Protein AF-A0A3D4U343-F1 (afdb_monomer_lite)

Secondary structure (DSSP, 8-s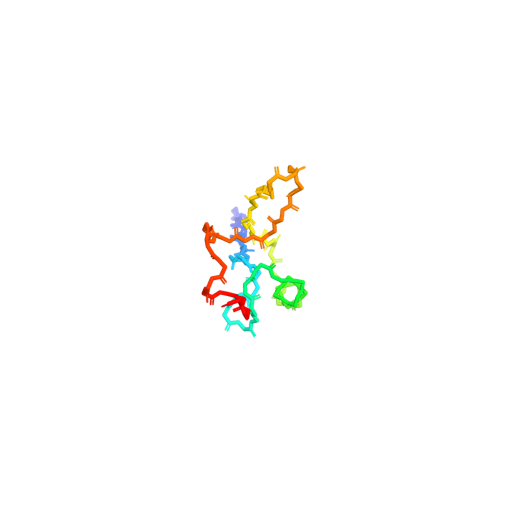tate):
-PPPPPPP-EETTTTTTTS-TTSHHHHHHHHHTT-SEE---EEE-TTS-EEE-SSSSSTTTS--

pLDDT: mean 95.91, std 7.58, range [54.19, 98.81]

Radius of gyration: 15.0 Å; chains: 1; bounding box: 37×34×43 Å

Foldseek 3Di:
DDPPDDDAFEAE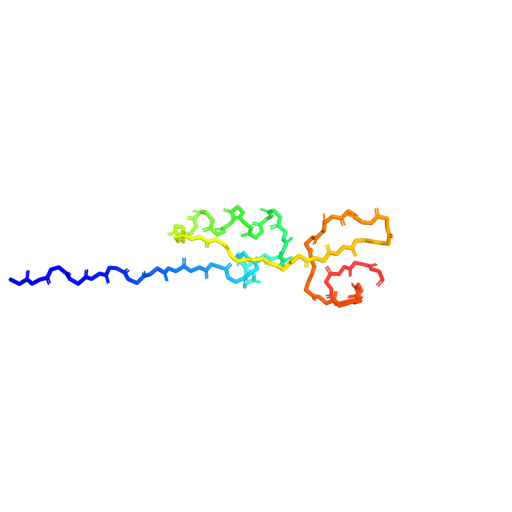QACVVVDQGVDPVSPVVNVVVVGPYYDFDWDADPVGDIGTDDDPDDPPRDPD

Structure (mmCIF, N/CA/C/O backbone):
data_AF-A0A3D4U343-F1
#
_entry.id   AF-A0A3D4U343-F1
#
loop_
_atom_site.group_PDB
_atom_site.id
_atom_site.type_symbol
_atom_site.label_atom_id
_atom_site.label_alt_id
_atom_site.label_comp_id
_atom_site.label_asym_id
_atom_site.label_entity_id
_atom_site.label_seq_id
_atom_site.pdbx_PDB_ins_code
_atom_site.Cartn_x
_atom_site.Cartn_y
_atom_site.Cartn_z
_atom_site.occupancy
_atom_site.B_iso_or_equiv
_atom_site.auth_seq_id
_atom_site.auth_comp_id
_atom_site.auth_asym_id
_atom_site.auth_atom_id
_atom_site.pdbx_PDB_model_num
ATOM 1 N N . MET A 1 1 ? -22.934 23.005 23.119 1.00 54.19 1 MET A N 1
ATOM 2 C CA . MET A 1 1 ? -21.558 22.494 22.918 1.00 54.19 1 MET A CA 1
ATOM 3 C C . MET A 1 1 ? -21.457 22.006 21.483 1.00 54.19 1 MET A C 1
ATOM 5 O O . MET A 1 1 ? -22.253 21.154 21.103 1.00 54.19 1 MET A O 1
ATOM 9 N N . SER A 1 2 ? -20.588 22.588 20.654 1.00 73.56 2 SER A N 1
ATOM 10 C CA . SER A 1 2 ? -20.381 22.087 19.291 1.00 73.56 2 SER A CA 1
ATOM 11 C C . SER A 1 2 ? -19.738 20.699 19.365 1.00 73.56 2 SER A C 1
ATOM 13 O O . SER A 1 2 ? -18.795 20.480 20.123 1.00 73.56 2 SER A O 1
ATOM 15 N N . LYS A 1 3 ? -20.280 19.729 18.621 1.00 72.38 3 LYS A N 1
ATOM 16 C CA . LYS A 1 3 ? -19.663 18.404 18.467 1.00 72.38 3 LYS A CA 1
ATOM 17 C C . LYS A 1 3 ? -18.262 18.604 17.882 1.00 72.38 3 LYS A C 1
ATOM 19 O O . LYS A 1 3 ? -18.149 19.140 16.779 1.00 72.38 3 LYS A O 1
ATOM 24 N N . LEU A 1 4 ? -17.213 18.176 18.589 1.00 79.62 4 LEU A N 1
ATOM 25 C CA . LEU A 1 4 ? -15.884 18.097 17.985 1.00 79.62 4 LEU A CA 1
ATOM 26 C C . LEU A 1 4 ? -15.949 17.164 16.770 1.00 79.62 4 LEU A C 1
ATOM 28 O O . LEU A 1 4 ? -16.546 16.086 16.823 1.00 79.62 4 LEU A O 1
ATOM 32 N N . ARG A 1 5 ? -15.342 17.590 15.661 1.00 84.75 5 ARG A N 1
ATOM 33 C CA . ARG A 1 5 ? -15.202 16.753 14.468 1.00 84.75 5 ARG A CA 1
ATOM 34 C C . ARG A 1 5 ? -14.223 15.619 14.786 1.00 84.75 5 ARG A C 1
ATOM 36 O O . ARG A 1 5 ? -13.118 15.885 15.248 1.00 84.75 5 ARG A O 1
ATOM 43 N N . LYS A 1 6 ? -14.625 14.371 14.527 1.00 90.38 6 LYS A N 1
ATOM 44 C CA . LYS A 1 6 ? -13.745 13.197 14.645 1.00 90.38 6 LYS A CA 1
ATOM 45 C C . LYS A 1 6 ? -12.528 13.385 13.726 1.00 90.38 6 LYS A C 1
ATOM 47 O O . LYS A 1 6 ? -12.705 13.674 12.541 1.00 90.38 6 LYS A O 1
ATOM 52 N N . VAL A 1 7 ? -11.321 13.208 14.265 1.00 95.38 7 VAL A N 1
ATOM 53 C CA . VAL A 1 7 ? -10.090 13.130 13.463 1.00 95.38 7 VAL A CA 1
ATOM 54 C C . VAL A 1 7 ? -10.124 11.831 12.666 1.00 95.38 7 VAL A C 1
ATOM 56 O O . VAL A 1 7 ? -10.378 10.770 13.234 1.00 95.38 7 VAL A O 1
ATOM 59 N N . LYS A 1 8 ? -9.900 11.924 11.355 1.00 96.81 8 LYS A N 1
ATOM 60 C CA . LYS A 1 8 ? -9.826 10.746 10.493 1.00 96.81 8 LYS A CA 1
ATOM 61 C C . LYS A 1 8 ? -8.453 10.093 10.599 1.00 96.81 8 LYS A C 1
ATOM 63 O O . LYS A 1 8 ? -7.443 10.792 10.603 1.00 96.81 8 LYS A O 1
ATOM 68 N N . VAL A 1 9 ? -8.431 8.768 10.626 1.00 97.75 9 VAL A N 1
ATOM 69 C CA . VAL A 1 9 ? -7.219 7.949 10.641 1.00 97.75 9 VAL A CA 1
ATOM 70 C C . VAL A 1 9 ? -7.068 7.265 9.290 1.00 97.75 9 VAL A C 1
ATOM 72 O O . VAL A 1 9 ? -7.967 6.547 8.856 1.00 97.75 9 VAL A O 1
ATOM 75 N N . TYR A 1 10 ? -5.924 7.470 8.643 1.00 98.56 10 TYR A N 1
ATOM 76 C CA . TYR A 1 10 ? -5.579 6.837 7.373 1.00 98.56 10 TYR A CA 1
ATOM 77 C C . TYR A 1 10 ? -4.372 5.920 7.564 1.00 98.56 10 TYR A C 1
ATOM 79 O O . TYR A 1 10 ? -3.367 6.330 8.143 1.00 98.56 10 TYR A O 1
ATOM 87 N N . ALA A 1 11 ? -4.475 4.675 7.102 1.00 98.62 11 ALA A N 1
ATOM 88 C CA . ALA A 1 11 ? -3.402 3.693 7.220 1.00 98.62 11 ALA A CA 1
ATOM 89 C C . ALA A 1 11 ? -2.371 3.880 6.095 1.00 98.62 11 ALA A C 1
ATOM 91 O O . ALA A 1 11 ? -2.660 3.560 4.942 1.00 98.62 11 ALA A O 1
ATOM 92 N N . HIS A 1 12 ? -1.194 4.406 6.445 1.00 98.81 12 HIS A N 1
ATOM 93 C CA . HIS A 1 12 ? -0.081 4.663 5.525 1.00 98.81 12 HIS A CA 1
ATOM 94 C C . HIS A 1 12 ? 0.457 3.356 4.927 1.00 98.81 12 HIS A C 1
ATOM 96 O O . HIS A 1 12 ? 1.028 2.521 5.642 1.00 98.81 12 HIS A O 1
ATOM 102 N N . ARG A 1 13 ? 0.259 3.184 3.615 1.00 98.75 13 ARG A N 1
ATOM 103 C CA . ARG A 1 13 ? 0.548 1.964 2.840 1.00 98.75 13 ARG A CA 1
ATOM 104 C C . ARG A 1 13 ? -0.191 0.722 3.344 1.00 98.75 13 ARG A C 1
ATOM 106 O O . ARG A 1 13 ? 0.330 -0.396 3.291 1.00 98.75 13 ARG A O 1
ATOM 113 N N . GLY A 1 14 ? -1.402 0.917 3.869 1.00 98.75 14 GLY A N 1
ATOM 114 C CA . GLY A 1 14 ? -2.157 -0.089 4.621 1.00 98.75 14 GLY A CA 1
ATOM 115 C C . GLY A 1 14 ? -1.674 -0.228 6.0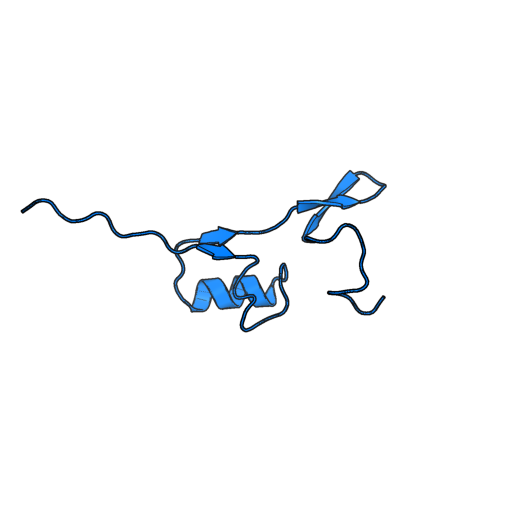69 1.00 98.75 14 GLY A C 1
ATOM 116 O O . GLY A 1 14 ? -1.030 0.664 6.614 1.00 98.75 14 GLY A O 1
ATOM 117 N N . ALA A 1 15 ? -1.986 -1.340 6.739 1.00 98.56 15 ALA A N 1
ATOM 118 C CA . ALA A 1 15 ? -1.468 -1.639 8.079 1.00 98.56 15 ALA A CA 1
ATOM 119 C C . ALA A 1 15 ? 0.010 -2.089 8.025 1.00 98.56 15 ALA A C 1
ATOM 121 O O . ALA A 1 15 ? 0.350 -3.195 8.444 1.00 98.56 15 ALA A O 1
ATOM 122 N N . SER A 1 16 ? 0.881 -1.234 7.485 1.00 98.31 16 SER A N 1
ATOM 123 C CA . SER A 1 16 ? 2.288 -1.514 7.151 1.00 98.31 16 SER A CA 1
ATOM 124 C C . SER A 1 16 ? 3.171 -1.875 8.352 1.00 98.31 16 SER A C 1
ATOM 126 O O . SER A 1 16 ? 4.178 -2.556 8.203 1.00 98.31 16 SER A O 1
ATOM 128 N N . GLY A 1 17 ? 2.768 -1.493 9.567 1.00 97.75 17 GLY A N 1
ATOM 129 C CA . GLY A 1 17 ? 3.420 -1.951 10.799 1.00 97.75 17 GLY A CA 1
ATOM 130 C C . GLY A 1 17 ? 3.148 -3.422 11.152 1.00 97.75 17 GLY A C 1
ATOM 131 O O . GLY A 1 17 ? 3.855 -3.984 11.980 1.00 97.75 17 GLY A O 1
ATOM 132 N N . ALA A 1 18 ? 2.127 -4.045 10.553 1.00 98.06 18 ALA A N 1
ATOM 133 C CA . ALA A 1 18 ? 1.698 -5.417 10.848 1.00 98.06 18 ALA A CA 1
ATOM 134 C C . ALA A 1 18 ? 1.749 -6.358 9.630 1.00 98.06 18 ALA A C 1
ATOM 136 O O . ALA A 1 18 ? 1.721 -7.577 9.791 1.00 98.06 18 ALA A O 1
ATOM 137 N N . CYS A 1 19 ? 1.773 -5.818 8.413 1.00 98.62 19 CYS A N 1
ATOM 138 C CA . CYS A 1 19 ? 1.782 -6.563 7.155 1.00 98.62 19 CYS A CA 1
ATOM 139 C C . CYS A 1 19 ? 2.701 -5.861 6.143 1.00 98.62 19 CYS A C 1
ATOM 141 O O . CYS A 1 19 ? 2.888 -4.652 6.262 1.00 98.62 19 CYS A O 1
ATOM 143 N N . PRO A 1 20 ? 3.221 -6.561 5.117 1.00 98.50 20 PRO A N 1
ATOM 144 C CA . PRO A 1 20 ? 4.022 -5.927 4.070 1.00 98.50 20 PRO A CA 1
ATOM 145 C C . PRO A 1 20 ? 3.284 -4.755 3.406 1.00 98.50 20 PRO A C 1
ATOM 147 O O . PRO A 1 20 ? 2.118 -4.892 3.023 1.00 98.50 20 PRO A O 1
ATOM 150 N N . GLU A 1 21 ? 3.957 -3.611 3.288 1.00 98.75 21 GLU A N 1
ATOM 151 C CA . GLU A 1 21 ? 3.393 -2.366 2.749 1.00 98.75 21 GLU A CA 1
ATOM 152 C C . GLU A 1 21 ? 2.835 -2.522 1.324 1.00 98.75 21 GLU A C 1
ATOM 154 O O . GLU A 1 21 ? 3.322 -3.343 0.550 1.00 98.75 21 GLU A O 1
ATOM 159 N N . ASN A 1 22 ? 1.812 -1.731 0.973 1.00 98.75 22 ASN A N 1
ATOM 160 C CA . ASN A 1 22 ? 1.198 -1.707 -0.367 1.00 98.75 22 ASN A CA 1
ATOM 161 C C . ASN A 1 22 ? 0.671 -3.072 -0.868 1.00 98.75 22 ASN A C 1
ATOM 163 O O . ASN A 1 22 ? 0.529 -3.304 -2.067 1.00 98.75 22 ASN A O 1
ATOM 167 N N . THR A 1 23 ? 0.319 -3.979 0.048 1.00 98.69 23 THR A N 1
ATOM 168 C CA . THR A 1 23 ? -0.288 -5.275 -0.285 1.00 98.69 23 THR A CA 1
ATOM 169 C C . THR A 1 23 ? -1.753 -5.357 0.130 1.00 98.69 23 THR A C 1
ATOM 171 O O . THR A 1 23 ? -2.201 -4.730 1.093 1.00 98.69 23 THR A O 1
ATOM 174 N N . MET A 1 24 ? -2.503 -6.254 -0.519 1.00 98.62 24 MET A N 1
ATOM 175 C CA . MET A 1 24 ? -3.869 -6.580 -0.095 1.00 98.62 24 MET A CA 1
ATOM 176 C C . MET A 1 24 ? -3.943 -7.103 1.344 1.00 98.62 24 MET A C 1
ATOM 178 O O . MET A 1 24 ? -4.972 -6.924 1.992 1.00 98.62 24 MET A O 1
ATOM 182 N N . ALA A 1 25 ? -2.880 -7.732 1.859 1.00 98.75 25 ALA A N 1
ATOM 183 C CA . ALA A 1 25 ? -2.823 -8.159 3.255 1.00 98.75 25 ALA A CA 1
ATOM 184 C C . ALA A 1 25 ? -2.845 -6.947 4.200 1.00 98.75 25 ALA A C 1
ATOM 186 O O . ALA A 1 25 ? -3.682 -6.890 5.102 1.00 98.75 25 ALA A O 1
ATOM 187 N N . ALA A 1 26 ? -2.011 -5.934 3.935 1.00 98.81 26 ALA A N 1
ATOM 188 C CA . ALA A 1 26 ? -1.994 -4.693 4.705 1.00 98.81 26 ALA A CA 1
ATOM 189 C C . ALA A 1 26 ? -3.309 -3.910 4.592 1.00 98.81 26 ALA A C 1
ATOM 191 O O . ALA A 1 26 ? -3.777 -3.363 5.592 1.00 98.81 26 ALA A O 1
ATOM 192 N N . PHE A 1 27 ? -3.943 -3.880 3.416 1.00 98.81 27 PHE A N 1
ATOM 193 C CA . PHE A 1 27 ? -5.227 -3.194 3.240 1.00 98.81 27 PHE A CA 1
ATOM 194 C C . PHE A 1 27 ? -6.374 -3.895 3.964 1.00 98.81 27 PHE A C 1
ATOM 196 O O . PHE A 1 27 ? -7.131 -3.241 4.678 1.00 98.81 27 PHE A O 1
ATOM 203 N N . ARG A 1 28 ? -6.481 -5.225 3.848 1.00 98.75 28 ARG A N 1
ATOM 204 C CA . ARG A 1 28 ? -7.485 -6.001 4.596 1.00 98.75 28 ARG A CA 1
ATOM 205 C C . ARG A 1 28 ? -7.304 -5.807 6.095 1.00 98.75 28 ARG A C 1
ATOM 207 O O . ARG A 1 28 ? -8.277 -5.526 6.790 1.00 98.75 28 ARG A O 1
ATOM 214 N N . LYS A 1 29 ? -6.056 -5.844 6.573 1.00 98.69 29 LYS A N 1
ATOM 215 C CA . LYS A 1 29 ? -5.769 -5.623 7.987 1.00 98.69 29 LYS A CA 1
ATOM 216 C C . LYS A 1 29 ? -6.128 -4.210 8.448 1.00 98.69 29 LYS A C 1
ATOM 218 O O . LYS A 1 29 ? -6.663 -4.049 9.538 1.00 98.69 29 LYS A O 1
ATOM 223 N N . ALA A 1 30 ? -5.890 -3.191 7.625 1.00 98.62 30 ALA A N 1
ATOM 224 C CA . ALA A 1 30 ? -6.302 -1.824 7.935 1.00 98.62 30 ALA A CA 1
ATOM 225 C C . ALA A 1 30 ? -7.828 -1.709 8.092 1.00 98.62 30 ALA A C 1
ATOM 227 O O . ALA A 1 30 ? -8.297 -1.100 9.053 1.00 98.62 30 ALA A O 1
ATOM 228 N N . VAL A 1 31 ? -8.599 -2.348 7.203 1.00 98.31 31 VAL A N 1
ATOM 229 C CA . VAL A 1 31 ? -10.069 -2.390 7.292 1.00 98.31 31 VAL A CA 1
ATOM 230 C C . VAL A 1 31 ? -10.527 -3.076 8.582 1.00 98.31 31 VAL A C 1
ATOM 232 O O . VAL A 1 31 ? -11.394 -2.543 9.271 1.00 98.31 31 VAL A O 1
ATOM 235 N N . GLU A 1 32 ? -9.914 -4.202 8.961 1.00 98.50 32 GLU A N 1
ATOM 236 C CA . GLU A 1 32 ? -10.197 -4.879 10.241 1.00 98.50 32 GLU A CA 1
ATOM 237 C C . GLU A 1 32 ? -9.939 -3.981 11.461 1.00 98.50 32 GLU A C 1
ATOM 239 O O . GLU A 1 32 ? -10.640 -4.089 12.465 1.00 98.50 32 GLU A O 1
ATOM 244 N N . LEU A 1 33 ? -8.944 -3.092 11.384 1.00 98.06 33 LEU A N 1
ATOM 245 C CA . LEU A 1 33 ? -8.597 -2.149 12.452 1.00 98.06 33 LEU A CA 1
ATOM 246 C C . LEU A 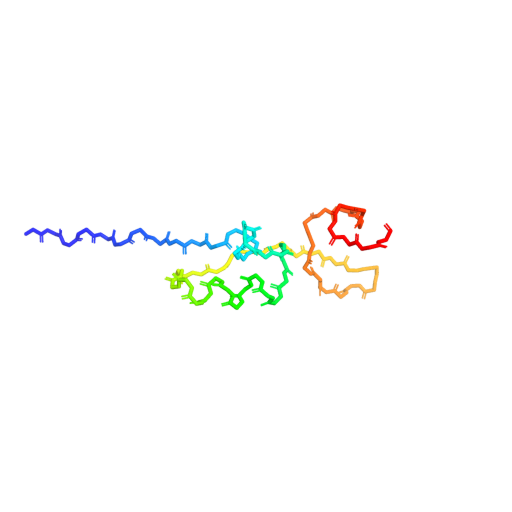1 33 ? -9.533 -0.927 12.520 1.00 98.06 33 LEU A C 1
ATOM 248 O O . LEU A 1 33 ? -9.390 -0.106 13.425 1.00 98.06 33 LEU A O 1
ATOM 252 N N . GLY A 1 34 ? -10.491 -0.792 11.596 1.00 97.75 34 GLY A N 1
ATOM 253 C CA . GLY A 1 34 ? -11.501 0.269 11.633 1.00 97.75 34 GLY A CA 1
ATOM 254 C C . GLY A 1 34 ? -10.972 1.663 11.286 1.00 97.75 34 GLY A C 1
ATOM 255 O O . GLY A 1 34 ? -11.515 2.659 11.770 1.00 97.75 34 GLY A O 1
ATOM 256 N N . VAL A 1 35 ? -9.911 1.749 10.474 1.00 98.06 35 VAL A N 1
ATOM 257 C CA . VAL A 1 35 ? -9.405 3.036 9.968 1.00 98.06 35 VAL A CA 1
ATOM 258 C C . VAL A 1 35 ? -10.421 3.696 9.030 1.00 98.06 35 VAL A C 1
ATOM 260 O O . VAL A 1 35 ? -11.233 3.026 8.395 1.00 98.06 35 VAL A O 1
ATOM 263 N N . ASP A 1 36 ? -10.370 5.023 8.912 1.00 98.19 36 ASP A N 1
ATOM 264 C CA . ASP A 1 36 ? -11.278 5.781 8.043 1.00 98.19 36 ASP A CA 1
ATOM 265 C C . ASP A 1 36 ? -10.867 5.709 6.557 1.00 98.19 36 ASP A C 1
ATOM 267 O O . ASP A 1 36 ? -11.659 6.053 5.677 1.00 98.19 36 ASP A O 1
ATOM 271 N N . GLY A 1 37 ? -9.640 5.266 6.264 1.00 98.12 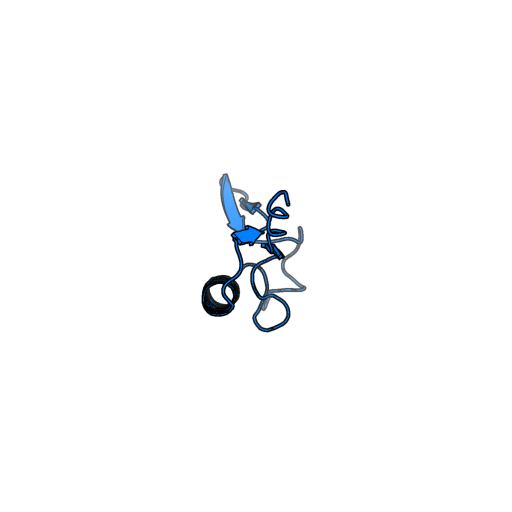37 GLY A N 1
ATOM 272 C CA . GLY A 1 37 ? -9.166 5.006 4.908 1.00 98.12 37 GLY A CA 1
ATOM 273 C C . GLY A 1 37 ? -7.763 4.404 4.860 1.00 98.12 37 GLY A C 1
ATOM 274 O O . GLY A 1 37 ? -7.078 4.278 5.874 1.00 98.12 37 GLY A O 1
ATOM 275 N N . VAL A 1 38 ? -7.330 4.052 3.654 1.00 98.38 38 VAL A N 1
ATOM 276 C CA . VAL A 1 38 ? -5.963 3.608 3.363 1.00 98.38 38 VAL A CA 1
ATOM 277 C C . VAL A 1 38 ? -5.284 4.636 2.471 1.00 98.38 38 VAL A C 1
ATOM 279 O O . VAL A 1 38 ? -5.927 5.247 1.619 1.00 98.38 38 VAL A O 1
ATOM 282 N N . GLU A 1 39 ? -3.996 4.832 2.692 1.00 98.62 39 GLU A N 1
ATOM 283 C CA . GLU A 1 39 ? -3.107 5.531 1.775 1.00 98.62 39 GLU A CA 1
ATOM 284 C C . GLU A 1 39 ? -2.234 4.480 1.063 1.00 98.62 39 GLU A C 1
ATOM 286 O O . GLU A 1 39 ? -2.050 3.368 1.571 1.00 98.62 39 GLU A O 1
ATOM 291 N N . THR A 1 40 ? -1.805 4.783 -0.162 1.00 98.69 40 THR A N 1
ATOM 292 C CA . THR A 1 40 ? -0.996 3.885 -0.990 1.00 98.69 40 THR A CA 1
ATOM 293 C C . THR A 1 40 ? -0.187 4.682 -2.008 1.00 98.69 40 THR A C 1
ATOM 295 O O . THR A 1 40 ? -0.604 5.764 -2.425 1.00 98.69 40 THR A O 1
ATOM 298 N N . ASP A 1 41 ? 0.925 4.102 -2.450 1.00 98.81 41 ASP A N 1
ATOM 299 C CA . ASP A 1 41 ? 1.814 4.672 -3.458 1.00 98.81 41 ASP A CA 1
ATOM 300 C C . ASP A 1 41 ? 1.559 4.016 -4.817 1.00 98.81 41 ASP A C 1
ATOM 302 O O . ASP A 1 41 ? 1.545 2.789 -4.914 1.00 98.81 41 ASP A O 1
ATOM 306 N N . VAL A 1 42 ? 1.384 4.813 -5.872 1.00 98.56 42 VAL A N 1
ATOM 307 C CA . VAL A 1 42 ? 1.168 4.314 -7.238 1.00 98.56 42 VAL A CA 1
ATOM 308 C C . VAL A 1 42 ? 2.339 4.716 -8.122 1.00 98.56 42 VAL A C 1
ATOM 310 O O . VAL A 1 42 ? 2.704 5.889 -8.183 1.00 98.56 42 VAL A O 1
ATOM 313 N N . GLN A 1 43 ? 2.865 3.754 -8.871 1.00 98.56 43 GLN A N 1
ATOM 314 C CA . GLN A 1 43 ? 3.802 3.985 -9.968 1.00 98.56 43 GLN A CA 1
ATOM 315 C C . GLN A 1 43 ? 3.315 3.288 -11.241 1.00 98.56 43 GLN A C 1
ATOM 317 O O . GLN A 1 43 ? 2.357 2.515 -11.212 1.00 98.56 43 GLN A O 1
ATOM 322 N N . LEU A 1 44 ? 3.963 3.571 -12.371 1.00 98.56 44 LEU A N 1
ATOM 323 C CA . LEU A 1 44 ? 3.687 2.915 -13.647 1.00 98.56 44 LEU A CA 1
ATOM 324 C C . LEU A 1 44 ? 4.803 1.929 -13.988 1.00 98.56 44 LEU A C 1
ATOM 326 O O . LEU A 1 44 ? 5.985 2.239 -13.853 1.00 98.56 44 LEU A O 1
ATOM 330 N N . THR A 1 45 ? 4.429 0.760 -14.495 1.00 98.44 45 THR A N 1
ATOM 331 C CA . THR A 1 45 ? 5.369 -0.135 -15.173 1.00 98.44 45 THR A CA 1
ATOM 332 C C . THR A 1 45 ? 5.840 0.469 -16.500 1.00 98.44 45 THR A C 1
ATOM 334 O O . THR A 1 45 ? 5.276 1.439 -17.011 1.00 98.44 45 THR A O 1
ATOM 337 N N . ARG A 1 46 ? 6.858 -0.147 -17.118 1.00 98.25 46 ARG A N 1
ATOM 338 C CA . ARG A 1 46 ? 7.372 0.264 -18.438 1.00 98.25 46 ARG A CA 1
ATOM 339 C C . ARG A 1 46 ? 6.291 0.282 -19.528 1.00 98.25 46 ARG A C 1
ATOM 341 O O . ARG A 1 46 ? 6.366 1.096 -20.440 1.00 98.25 46 ARG A O 1
ATOM 348 N N . ASP A 1 47 ? 5.320 -0.620 -19.449 1.00 98.69 47 ASP A N 1
ATOM 349 C CA . ASP A 1 47 ? 4.165 -0.724 -20.346 1.00 98.69 47 ASP A CA 1
ATOM 350 C C . ASP A 1 47 ? 2.937 0.081 -19.871 1.00 98.69 47 ASP A C 1
ATOM 352 O O . ASP A 1 47 ? 1.856 -0.050 -20.438 1.00 98.69 47 ASP A O 1
ATOM 356 N N . GLY A 1 48 ? 3.103 0.963 -18.876 1.00 98.31 48 GLY A N 1
ATOM 357 C CA . GLY A 1 48 ? 2.087 1.931 -18.456 1.00 98.31 48 GLY A CA 1
ATOM 358 C C . GLY A 1 48 ? 1.009 1.377 -17.523 1.00 98.31 48 GLY A C 1
ATOM 359 O O . GLY A 1 48 ? -0.025 2.021 -17.350 1.00 98.31 48 GLY A O 1
ATOM 360 N N . ILE A 1 49 ? 1.223 0.206 -16.918 1.00 98.75 49 ILE A N 1
ATOM 361 C CA . ILE A 1 49 ? 0.277 -0.408 -15.983 1.00 98.75 49 ILE A CA 1
ATOM 362 C C . ILE A 1 49 ? 0.492 0.177 -14.578 1.00 98.75 49 ILE A C 1
ATOM 364 O O . ILE A 1 49 ? 1.611 0.114 -14.063 1.00 98.75 49 ILE A O 1
ATOM 368 N N . PRO A 1 50 ? -0.547 0.728 -13.923 1.00 98.56 50 PRO A N 1
ATOM 369 C CA . PRO A 1 50 ? -0.448 1.169 -12.537 1.00 98.56 50 PRO A CA 1
ATOM 370 C C . PRO A 1 50 ? -0.188 0.003 -11.581 1.00 98.56 50 PRO A C 1
ATOM 372 O O . PRO A 1 50 ? -0.907 -0.997 -11.590 1.00 98.56 50 PRO A O 1
ATOM 375 N N . VAL A 1 51 ? 0.816 0.157 -10.723 1.00 98.38 51 VAL A N 1
ATOM 376 C CA . VAL A 1 51 ? 1.209 -0.805 -9.686 1.00 98.38 51 VAL A CA 1
ATOM 377 C C . VAL A 1 51 ? 1.425 -0.094 -8.356 1.00 98.38 51 VAL A C 1
ATOM 379 O O . VAL A 1 51 ? 1.678 1.110 -8.326 1.00 98.38 51 VAL A O 1
ATOM 382 N N . LEU A 1 52 ? 1.322 -0.843 -7.256 1.00 98.62 52 LEU A N 1
ATOM 383 C CA . LEU A 1 52 ? 1.497 -0.302 -5.911 1.00 98.62 52 LEU A CA 1
ATOM 384 C C . LEU A 1 52 ? 2.903 -0.595 -5.393 1.00 98.62 52 LEU A C 1
ATOM 386 O O . LEU A 1 52 ? 3.204 -1.720 -4.994 1.00 98.62 52 LEU A O 1
ATOM 390 N N . ILE A 1 53 ? 3.768 0.415 -5.424 1.00 98.50 53 ILE A N 1
ATOM 391 C CA . ILE A 1 53 ? 5.132 0.349 -4.902 1.00 98.50 53 ILE A CA 1
ATOM 392 C C . ILE A 1 53 ? 5.624 1.762 -4.586 1.00 98.50 53 ILE A C 1
ATOM 394 O O . ILE A 1 53 ? 5.402 2.694 -5.355 1.00 98.50 53 ILE A O 1
ATOM 398 N N . HIS A 1 54 ? 6.277 1.919 -3.437 1.00 98.62 54 HIS A N 1
ATOM 399 C CA . HIS A 1 54 ? 6.823 3.209 -3.023 1.00 98.62 54 HIS A CA 1
ATOM 400 C C . HIS A 1 54 ? 8.176 3.497 -3.677 1.00 98.62 54 HIS A C 1
ATOM 402 O O . HIS A 1 54 ? 8.401 4.584 -4.197 1.00 98.62 54 HIS A O 1
ATOM 408 N N . ASP A 1 55 ? 9.087 2.528 -3.621 1.00 98.19 55 ASP A N 1
ATOM 409 C CA . ASP A 1 55 ? 10.461 2.705 -4.079 1.00 98.19 55 ASP A CA 1
ATOM 410 C C . ASP A 1 55 ? 10.541 2.600 -5.605 1.00 98.19 55 ASP A C 1
ATOM 412 O O . ASP A 1 55 ? 9.789 1.855 -6.229 1.00 98.19 55 ASP A O 1
ATOM 416 N N . GLU A 1 56 ? 11.500 3.295 -6.215 1.00 97.31 56 GLU A N 1
ATOM 417 C CA . GLU A 1 56 ? 11.795 3.170 -7.654 1.00 97.31 56 GLU A CA 1
ATOM 418 C C . GLU A 1 56 ? 12.483 1.833 -8.006 1.00 97.31 56 GLU A C 1
ATOM 420 O O . G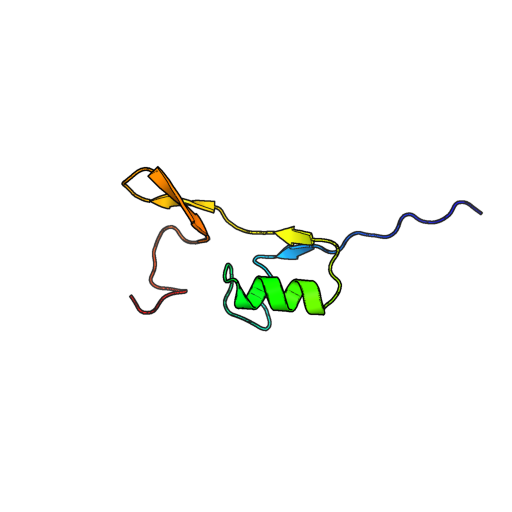LU A 1 56 ? 12.604 1.471 -9.175 1.00 97.31 56 GLU A O 1
ATOM 425 N N . VAL A 1 57 ? 12.950 1.088 -6.995 1.00 96.75 57 VAL A N 1
ATOM 426 C CA . VAL A 1 57 ? 13.667 -0.187 -7.138 1.00 96.75 57 VAL A CA 1
ATOM 427 C C . VAL A 1 57 ? 13.044 -1.274 -6.261 1.00 96.75 57 VAL A C 1
ATOM 429 O O . VAL A 1 57 ? 12.514 -1.004 -5.188 1.00 96.75 57 VAL A O 1
ATOM 432 N N . LEU A 1 58 ? 13.139 -2.534 -6.696 1.00 97.75 58 LEU A N 1
ATOM 433 C CA . LEU A 1 58 ? 12.401 -3.653 -6.091 1.00 97.75 58 LEU A CA 1
ATOM 434 C C . LEU A 1 58 ? 13.044 -4.244 -4.819 1.00 97.75 58 LEU A C 1
ATOM 436 O O . LEU A 1 58 ? 12.386 -4.987 -4.090 1.00 97.75 58 LEU A O 1
ATOM 440 N N . ALA A 1 59 ? 14.311 -3.933 -4.542 1.00 97.94 59 ALA A N 1
ATOM 441 C CA . ALA A 1 59 ? 15.143 -4.686 -3.596 1.00 97.94 59 ALA A CA 1
ATOM 442 C C . ALA A 1 59 ? 14.660 -4.662 -2.130 1.00 97.94 59 ALA A C 1
ATOM 444 O O . ALA A 1 59 ? 14.923 -5.599 -1.383 1.00 97.94 59 ALA A O 1
ATOM 445 N N . ARG A 1 60 ? 13.975 -3.600 -1.680 1.00 98.12 60 ARG A N 1
ATOM 446 C CA . ARG A 1 60 ? 13.593 -3.455 -0.261 1.00 98.12 60 ARG A CA 1
ATOM 447 C C . ARG A 1 60 ? 12.358 -4.272 0.122 1.00 98.12 60 ARG A C 1
ATOM 449 O O . ARG A 1 60 ? 12.272 -4.750 1.249 1.00 98.12 60 ARG A O 1
ATOM 456 N N . THR A 1 61 ? 11.376 -4.370 -0.772 1.00 98.00 61 THR A N 1
ATOM 457 C CA . THR A 1 61 ? 10.019 -4.852 -0.447 1.00 98.00 61 THR A CA 1
ATOM 458 C C . THR A 1 61 ? 9.603 -6.091 -1.233 1.00 98.00 61 THR A C 1
ATOM 460 O O . THR A 1 61 ? 8.479 -6.570 -1.080 1.00 98.00 61 THR A O 1
ATOM 463 N N . THR A 1 62 ? 10.497 -6.633 -2.059 1.00 96.81 62 THR A N 1
ATOM 464 C CA . THR A 1 62 ? 10.247 -7.826 -2.873 1.00 96.81 62 THR A CA 1
ATOM 465 C C . THR A 1 62 ? 11.370 -8.850 -2.695 1.00 96.81 62 THR A C 1
ATOM 467 O O . THR A 1 62 ? 12.350 -8.590 -2.005 1.00 96.81 62 THR A O 1
ATOM 470 N N . GLY A 1 63 ? 11.220 -10.030 -3.300 1.00 95.12 63 GLY A N 1
ATOM 471 C CA . GLY A 1 63 ? 12.262 -11.064 -3.321 1.00 95.12 63 GLY A CA 1
ATOM 472 C C . GLY A 1 63 ? 13.227 -10.973 -4.509 1.00 95.12 63 GLY A C 1
ATOM 473 O O . GLY A 1 63 ? 13.793 -12.002 -4.870 1.00 95.12 63 GLY A O 1
ATOM 474 N N . ALA A 1 64 ? 13.319 -9.812 -5.165 1.00 84.81 64 ALA A N 1
ATOM 475 C CA . ALA A 1 64 ? 14.196 -9.570 -6.315 1.00 84.81 64 ALA A CA 1
ATOM 476 C C . ALA A 1 64 ? 15.674 -9.421 -5.925 1.00 84.81 64 ALA A C 1
ATOM 478 O O . ALA A 1 64 ? 15.949 -8.924 -4.810 1.00 84.81 64 ALA A O 1
#

Sequence (64 aa):
MSKLRKVKVYAHRGASGACPENTMAAFRKAVELGVDGVETDVQLTRDGIPVLIHDEVLARTTGA